Protein AF-A0A0D4C192-F1 (afdb_monomer_lite)

pLDDT: mean 74.18, std 15.55, range [42.44, 94.94]

Structure (mmCIF, N/CA/C/O backbone):
data_AF-A0A0D4C192-F1
#
_entry.id   AF-A0A0D4C192-F1
#
loop_
_atom_site.group_PDB
_atom_site.id
_atom_site.type_symbol
_atom_site.label_atom_id
_atom_site.label_alt_id
_atom_site.label_comp_id
_atom_site.label_asym_id
_atom_site.label_entity_id
_atom_site.label_seq_id
_atom_site.pdbx_PDB_ins_code
_atom_site.Cartn_x
_atom_site.Cartn_y
_atom_site.Cartn_z
_atom_site.occupancy
_atom_site.B_iso_or_equiv
_atom_site.auth_seq_id
_atom_site.auth_comp_id
_atom_site.auth_asym_id
_atom_site.auth_atom_id
_atom_site.pdbx_PDB_model_num
ATOM 1 N N . MET A 1 1 ? 10.080 -49.759 31.673 1.00 42.44 1 MET A N 1
ATOM 2 C CA . MET A 1 1 ? 10.241 -48.380 32.176 1.00 42.44 1 MET A CA 1
ATOM 3 C C . MET A 1 1 ? 9.070 -47.587 31.631 1.00 42.44 1 MET A C 1
ATOM 5 O O . MET A 1 1 ? 8.993 -47.429 30.425 1.00 42.44 1 MET A O 1
ATOM 9 N N . SER A 1 2 ? 8.100 -47.251 32.482 1.00 45.09 2 SER A N 1
ATOM 10 C CA . SER A 1 2 ? 6.937 -46.446 32.095 1.00 45.09 2 SER A CA 1
ATOM 11 C C . SER A 1 2 ? 7.347 -44.983 32.191 1.00 45.09 2 SER A C 1
ATOM 13 O O . SER A 1 2 ? 7.604 -44.508 33.296 1.00 45.09 2 SER A O 1
ATOM 15 N N . GLU A 1 3 ? 7.474 -44.297 31.059 1.00 52.81 3 GLU A N 1
ATOM 16 C CA . GLU A 1 3 ? 7.654 -42.846 31.038 1.00 52.81 3 GLU A CA 1
ATOM 17 C C . GLU A 1 3 ? 6.369 -42.198 31.551 1.00 52.81 3 GLU A C 1
ATOM 19 O O . GLU A 1 3 ? 5.317 -42.263 30.922 1.00 52.81 3 GLU A O 1
ATOM 24 N N . ASN A 1 4 ? 6.450 -41.628 32.750 1.00 52.06 4 ASN A N 1
ATOM 25 C CA . ASN A 1 4 ? 5.379 -40.860 33.359 1.00 52.06 4 ASN A CA 1
ATOM 26 C C . ASN A 1 4 ? 5.435 -39.454 32.745 1.00 52.06 4 ASN A C 1
ATOM 28 O O . ASN A 1 4 ? 6.136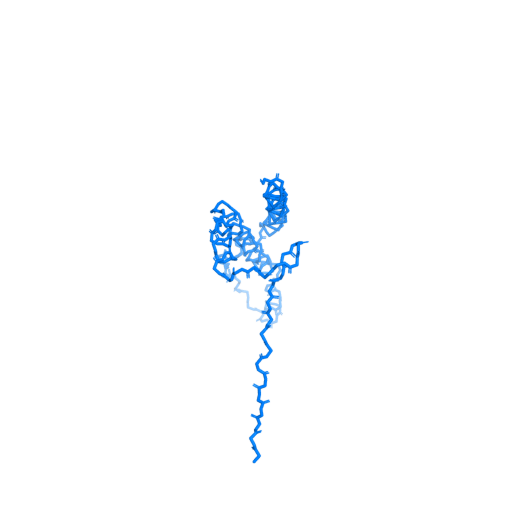 -38.577 33.245 1.00 52.06 4 ASN A O 1
ATOM 32 N N . THR A 1 5 ? 4.798 -39.266 31.590 1.00 56.38 5 THR A N 1
ATOM 33 C CA . THR A 1 5 ? 4.715 -37.956 30.937 1.00 56.38 5 THR A CA 1
ATOM 34 C C . THR A 1 5 ? 3.674 -37.124 31.684 1.00 56.38 5 THR A C 1
ATOM 36 O O . THR A 1 5 ? 2.485 -37.165 31.377 1.00 56.38 5 THR A O 1
ATOM 39 N N . GLU A 1 6 ? 4.105 -36.405 32.722 1.00 61.34 6 GLU A N 1
ATOM 40 C CA . GLU A 1 6 ? 3.271 -35.391 33.369 1.00 61.34 6 GLU A CA 1
ATOM 41 C C . GLU A 1 6 ? 2.891 -34.333 32.327 1.00 61.34 6 GLU A C 1
ATOM 43 O O . GLU A 1 6 ? 3.729 -33.578 31.832 1.00 61.34 6 GLU A O 1
ATOM 48 N N . SER A 1 7 ? 1.612 -34.300 31.949 1.00 62.25 7 SER A N 1
ATOM 49 C CA . SER A 1 7 ? 1.084 -33.272 31.063 1.00 62.25 7 SER A CA 1
ATOM 50 C C . SER A 1 7 ? 1.071 -31.943 31.816 1.00 62.25 7 SER A C 1
ATOM 52 O O . SER A 1 7 ? 0.212 -31.715 32.672 1.00 62.25 7 SER A O 1
ATOM 54 N N . ILE A 1 8 ? 2.021 -31.063 31.512 1.00 59.94 8 ILE A N 1
ATOM 55 C CA . ILE A 1 8 ? 2.022 -29.692 32.020 1.00 59.94 8 ILE A CA 1
ATOM 56 C C . ILE A 1 8 ? 0.830 -28.969 31.383 1.00 59.94 8 ILE A C 1
ATOM 58 O O . ILE A 1 8 ? 0.855 -28.632 30.201 1.00 59.94 8 ILE A O 1
ATOM 62 N N . GLN A 1 9 ? -0.235 -28.764 32.156 1.00 58.56 9 GLN A N 1
ATOM 63 C CA . GLN A 1 9 ? -1.382 -27.964 31.733 1.00 58.56 9 GLN A CA 1
ATOM 64 C C . GLN A 1 9 ? -1.132 -26.504 32.115 1.00 58.56 9 GLN A C 1
ATOM 66 O O . GLN A 1 9 ? -1.152 -26.151 33.295 1.00 58.56 9 GLN A O 1
ATOM 71 N N . ILE A 1 10 ? -0.861 -25.671 31.111 1.00 61.53 10 ILE A N 1
ATOM 72 C CA . ILE A 1 10 ? -0.703 -24.224 31.269 1.00 61.53 10 ILE A CA 1
ATOM 73 C C . ILE A 1 10 ? -2.108 -23.616 31.302 1.00 61.53 10 ILE A C 1
ATOM 75 O O . ILE A 1 10 ? -2.853 -23.745 30.334 1.00 61.53 10 ILE A O 1
ATOM 79 N N . HIS A 1 11 ? -2.466 -22.992 32.424 1.00 63.19 11 HIS A N 1
ATOM 80 C CA . HIS A 1 11 ? -3.741 -22.294 32.612 1.00 63.19 11 HIS A CA 1
ATOM 81 C C . HIS A 1 11 ? -3.479 -20.791 32.675 1.00 63.19 11 HIS A C 1
ATOM 83 O O . HIS A 1 11 ? -2.555 -20.365 33.370 1.00 63.19 11 HIS A O 1
ATOM 89 N N . GLU A 1 12 ? -4.282 -20.001 31.965 1.00 64.44 12 GLU A N 1
ATOM 90 C CA . GLU A 1 12 ? -4.260 -18.542 32.073 1.00 64.44 12 GLU A CA 1
ATOM 91 C C . GLU A 1 12 ? -4.991 -18.119 33.357 1.00 64.44 12 GLU A C 1
ATOM 93 O O . GLU A 1 12 ? -6.038 -18.673 33.710 1.00 64.44 12 GLU A O 1
ATOM 98 N N . LEU A 1 13 ? -4.382 -17.201 34.105 1.00 74.19 13 LEU A N 1
ATOM 99 C CA . LEU A 1 13 ? -4.896 -16.694 35.376 1.00 74.19 13 LEU A CA 1
ATOM 100 C C . LEU A 1 13 ? -5.352 -15.247 35.175 1.00 74.19 13 LEU A C 1
ATOM 102 O O . LEU A 1 13 ? -4.644 -14.476 34.528 1.00 74.19 13 LEU A O 1
ATOM 106 N N . ASP A 1 14 ? -6.505 -14.886 35.733 1.00 68.94 14 ASP A N 1
ATOM 107 C CA . ASP A 1 14 ? -6.996 -13.508 35.730 1.00 68.94 14 ASP A CA 1
ATOM 108 C C . ASP A 1 14 ? -6.199 -12.602 36.693 1.00 68.94 14 ASP A C 1
ATOM 110 O O . ASP A 1 14 ? -5.286 -13.033 37.406 1.00 68.94 14 ASP A O 1
ATOM 114 N N . GLU A 1 15 ? -6.560 -11.318 36.737 1.00 74.44 15 GLU A N 1
ATOM 115 C CA . GLU A 1 15 ? -5.942 -10.306 37.607 1.00 74.44 15 GLU A CA 1
ATOM 116 C C . GLU A 1 15 ? -6.099 -10.586 39.120 1.00 74.44 15 GLU A C 1
ATOM 118 O O . GLU A 1 15 ? -5.397 -9.988 39.938 1.00 74.44 15 GLU A O 1
ATOM 123 N N . HIS A 1 16 ? -6.966 -11.531 39.493 1.00 69.62 16 HIS A N 1
ATOM 124 C CA . HIS A 1 16 ? -7.199 -11.989 40.863 1.00 69.62 16 HIS A CA 1
ATOM 125 C C . HIS A 1 16 ? -6.575 -13.372 41.138 1.00 69.62 16 HIS A C 1
ATOM 127 O O . HIS A 1 16 ? -6.708 -13.901 42.246 1.00 69.62 16 HIS A O 1
ATOM 133 N N . GLY A 1 17 ? -5.861 -13.953 40.166 1.00 63.34 17 GLY A N 1
ATOM 134 C CA . GLY A 1 17 ? -5.226 -15.264 40.279 1.00 63.34 17 GLY A CA 1
ATOM 135 C C . GLY A 1 17 ? -6.199 -16.444 40.175 1.00 63.34 17 GLY A C 1
ATOM 136 O O . GLY A 1 17 ? -5.855 -17.549 40.607 1.00 63.34 17 GLY A O 1
ATOM 137 N N . ALA A 1 18 ? -7.401 -16.240 39.634 1.00 72.38 18 ALA A N 1
ATOM 138 C CA . ALA A 1 18 ? -8.352 -17.302 39.337 1.00 72.38 18 ALA A CA 1
ATOM 139 C C . ALA A 1 18 ? -8.111 -17.861 37.928 1.00 72.38 18 ALA A C 1
ATOM 141 O O . ALA A 1 18 ? -7.678 -17.154 37.022 1.00 72.38 18 ALA A O 1
ATOM 142 N N . ARG A 1 19 ? -8.365 -19.160 37.734 1.00 64.50 19 ARG A N 1
ATOM 143 C CA . ARG A 1 19 ? -8.224 -19.794 36.415 1.00 64.50 19 ARG A CA 1
ATOM 144 C C . ARG A 1 19 ? -9.342 -19.304 35.508 1.00 64.50 19 ARG A C 1
ATOM 146 O O . ARG A 1 19 ? -10.506 -19.556 35.818 1.00 64.50 19 ARG A O 1
ATOM 153 N N . VAL A 1 20 ? -8.985 -18.686 34.389 1.00 61.66 20 VAL A N 1
ATOM 154 C CA . VAL A 1 20 ? -9.965 -18.297 33.375 1.00 61.66 20 VAL A CA 1
ATOM 155 C C . VAL A 1 20 ? -10.409 -19.562 32.648 1.00 61.66 20 VAL A C 1
ATOM 157 O O . VAL A 1 20 ? -9.581 -20.340 32.160 1.00 61.66 20 VAL A O 1
ATOM 160 N N . ALA A 1 21 ? -11.714 -19.829 32.619 1.00 67.81 21 ALA A N 1
ATOM 161 C CA . ALA A 1 21 ? -12.226 -20.980 31.892 1.00 67.81 21 ALA A CA 1
ATOM 162 C C . ALA A 1 21 ? -11.983 -20.768 30.390 1.00 67.81 21 ALA A C 1
ATOM 164 O O . ALA A 1 21 ? -12.315 -19.720 29.850 1.00 67.81 21 ALA A O 1
ATOM 165 N N . ALA A 1 22 ? -11.446 -21.773 29.689 1.00 60.94 22 ALA A N 1
ATOM 166 C CA . ALA A 1 22 ? -11.165 -21.669 28.251 1.00 60.94 22 ALA A CA 1
ATOM 167 C C . ALA A 1 22 ? -12.398 -21.254 27.420 1.00 60.94 22 ALA A C 1
ATOM 169 O O . ALA A 1 22 ? -12.253 -20.566 26.419 1.00 60.94 22 ALA A O 1
ATOM 170 N N . ALA A 1 23 ? -13.604 -21.617 27.873 1.00 61.25 23 ALA A N 1
ATOM 171 C CA . ALA A 1 23 ? -14.870 -21.206 27.264 1.00 61.25 23 ALA A CA 1
ATOM 172 C C . ALA A 1 23 ? -15.167 -19.702 27.426 1.00 61.25 23 ALA A C 1
ATOM 174 O O . ALA A 1 23 ? -15.770 -19.097 26.548 1.00 61.25 23 ALA A O 1
ATOM 175 N N . GLU A 1 24 ? -14.723 -19.096 28.527 1.00 59.62 24 GLU A N 1
ATOM 176 C CA . GLU A 1 24 ? -14.876 -17.667 28.817 1.00 59.62 24 GLU A CA 1
ATOM 177 C C . GLU A 1 24 ? -13.903 -16.842 27.958 1.00 59.62 24 GLU A C 1
ATOM 179 O O . GLU A 1 24 ? -14.292 -15.832 27.377 1.00 59.62 24 GLU A O 1
ATOM 184 N N . ILE A 1 25 ? -12.684 -17.361 27.749 1.00 59.75 25 ILE A N 1
ATOM 185 C CA . ILE A 1 25 ? -11.712 -16.827 26.780 1.00 59.75 25 ILE A CA 1
ATOM 186 C C . ILE A 1 25 ? -12.257 -16.932 25.351 1.00 59.75 25 ILE A C 1
ATOM 188 O O . ILE A 1 25 ? -12.144 -15.981 24.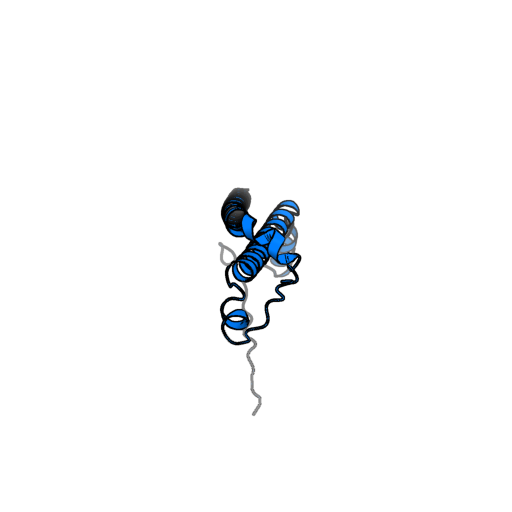584 1.00 59.75 25 ILE A O 1
ATOM 192 N N . GLU A 1 26 ? -12.857 -18.066 24.973 1.00 60.06 26 GLU A N 1
ATOM 193 C CA . GLU A 1 26 ? -13.457 -18.264 23.645 1.00 60.06 26 GLU A CA 1
ATOM 194 C C . GLU A 1 26 ? -14.635 -17.315 23.399 1.00 60.06 26 GLU A C 1
ATOM 196 O O . GLU A 1 26 ? -14.769 -16.770 22.302 1.00 60.06 26 GLU A O 1
ATOM 201 N N . GLU A 1 27 ? -15.466 -17.075 24.415 1.00 61.00 27 GLU A N 1
ATOM 202 C CA . GLU A 1 27 ? -16.588 -16.143 24.338 1.00 61.00 27 GLU A CA 1
ATOM 203 C C . GLU A 1 27 ? -16.110 -14.683 24.277 1.00 61.00 27 GLU A C 1
ATOM 205 O O . GLU A 1 27 ? -16.617 -13.912 23.457 1.00 61.00 27 GLU A O 1
ATOM 210 N N . GLU A 1 28 ? -15.088 -14.301 25.052 1.00 57.69 28 GLU A N 1
ATOM 211 C CA . GLU A 1 28 ? -14.452 -12.979 24.963 1.00 57.69 28 GLU A CA 1
ATOM 212 C C . GLU A 1 28 ? -13.731 -12.760 23.628 1.00 57.69 28 GLU A C 1
ATOM 214 O O . GLU A 1 28 ? -13.870 -11.687 23.028 1.00 57.69 28 GLU A O 1
ATOM 219 N N . LEU A 1 29 ? -13.020 -13.766 23.106 1.00 58.47 29 LEU A N 1
ATOM 220 C CA . LEU A 1 29 ? -12.435 -13.742 21.763 1.00 58.47 29 LEU A CA 1
ATOM 221 C C . LEU A 1 29 ? -13.521 -13.642 20.699 1.00 58.47 29 LEU A C 1
ATOM 223 O O . LEU A 1 29 ? -13.390 -12.828 19.794 1.00 58.47 29 LEU A O 1
ATOM 227 N N . ALA A 1 30 ? -14.624 -14.381 20.814 1.00 59.16 30 ALA A N 1
ATOM 228 C CA . ALA A 1 30 ? -15.742 -14.281 19.881 1.00 59.16 30 ALA A CA 1
ATOM 229 C C . ALA A 1 30 ? -16.405 -12.890 19.917 1.00 59.16 30 ALA A C 1
ATOM 231 O O . ALA A 1 30 ? -16.772 -12.350 18.869 1.00 59.16 30 ALA A O 1
ATOM 232 N N . LYS A 1 31 ? -16.499 -12.262 21.097 1.00 58.84 31 LYS A N 1
ATOM 233 C CA . LYS A 1 31 ? -17.015 -10.891 21.272 1.00 58.84 31 LYS A CA 1
ATOM 234 C C . LYS A 1 31 ? -16.063 -9.828 20.712 1.00 58.84 31 LYS A C 1
ATOM 236 O O . LYS A 1 31 ? -16.510 -8.835 20.130 1.00 58.84 31 LYS A O 1
ATOM 241 N N . SER A 1 32 ? -14.754 -10.029 20.858 1.00 55.72 32 SER A N 1
ATOM 242 C CA . SER A 1 32 ? -13.707 -9.095 20.414 1.00 55.72 32 SER A CA 1
ATOM 243 C C . SER A 1 32 ? -13.253 -9.313 18.957 1.00 55.72 32 SER A C 1
ATOM 245 O O . SER A 1 32 ? -12.751 -8.374 18.320 1.00 55.72 32 SER A O 1
ATOM 247 N N . ALA A 1 33 ? -13.541 -10.483 18.378 1.00 56.22 33 ALA A N 1
ATOM 248 C CA . ALA A 1 33 ? -13.278 -10.873 16.989 1.00 56.22 33 ALA A CA 1
ATOM 249 C C . ALA A 1 33 ? -14.294 -10.324 15.975 1.00 56.22 33 ALA A C 1
ATOM 251 O O . ALA A 1 33 ? -14.358 -10.799 14.839 1.00 56.22 33 ALA A O 1
ATOM 252 N N . SER A 1 34 ? -15.056 -9.279 16.316 1.00 65.69 34 SER A N 1
ATOM 253 C CA . SER A 1 34 ? -15.722 -8.481 15.284 1.00 65.69 34 SER A CA 1
ATOM 254 C C . SER A 1 34 ? -14.652 -7.715 14.495 1.00 65.69 34 SER A C 1
ATOM 256 O O . SER A 1 34 ? -14.226 -6.602 14.832 1.00 65.69 34 SER A O 1
ATOM 258 N N . VAL A 1 35 ? -14.129 -8.368 13.457 1.00 69.75 35 VAL A N 1
ATOM 259 C CA . VAL A 1 35 ? -13.176 -7.771 12.525 1.00 69.75 35 VAL A CA 1
ATOM 260 C C . VAL A 1 35 ? -13.885 -6.619 11.821 1.00 69.75 35 VAL A C 1
ATOM 262 O O . VAL A 1 35 ? -14.935 -6.804 11.210 1.00 69.75 35 VAL A O 1
ATOM 265 N N . ASN A 1 36 ? -13.338 -5.406 11.925 1.00 82.88 36 ASN A N 1
ATOM 266 C CA . ASN A 1 36 ? -13.950 -4.232 11.310 1.00 82.88 36 ASN A CA 1
ATOM 267 C C . ASN A 1 36 ? -13.780 -4.306 9.776 1.00 82.88 36 ASN A C 1
ATOM 269 O O . ASN A 1 36 ? -12.646 -4.178 9.304 1.00 82.88 36 ASN A O 1
ATOM 273 N N . PRO A 1 37 ? -14.859 -4.466 8.984 1.00 84.44 37 PRO A N 1
ATOM 274 C CA . PRO A 1 37 ? -14.758 -4.654 7.534 1.00 84.44 37 PRO A CA 1
ATOM 275 C C . PRO A 1 37 ? -14.111 -3.455 6.827 1.00 84.44 37 PRO A C 1
ATOM 277 O O . PRO A 1 37 ? -13.413 -3.626 5.830 1.00 84.44 37 PRO A O 1
ATOM 280 N N . TRP A 1 38 ? -14.258 -2.247 7.377 1.00 85.81 38 TRP A N 1
ATOM 281 C CA . TRP A 1 38 ? -13.628 -1.040 6.839 1.00 85.81 38 TRP A CA 1
ATOM 282 C C . TRP A 1 38 ? -12.115 -1.042 7.013 1.00 85.81 38 TRP A C 1
ATOM 284 O O . TRP A 1 38 ? -11.385 -0.600 6.130 1.00 85.81 38 TRP A O 1
ATOM 294 N N . LEU A 1 39 ? -11.633 -1.580 8.132 1.00 87.25 39 LEU A N 1
ATOM 295 C CA . LEU A 1 39 ? -10.204 -1.716 8.372 1.00 87.25 39 LEU A CA 1
ATOM 296 C C . LEU A 1 39 ? -9.589 -2.737 7.406 1.00 87.25 39 LEU A C 1
ATOM 298 O O . LEU A 1 39 ? -8.510 -2.491 6.874 1.00 87.25 39 LEU A O 1
ATOM 302 N N . ILE A 1 40 ? -10.290 -3.843 7.128 1.00 87.50 40 ILE A N 1
ATOM 303 C CA . ILE A 1 40 ? -9.871 -4.808 6.100 1.00 87.50 40 ILE A CA 1
ATOM 304 C C . ILE A 1 40 ? -9.796 -4.118 4.734 1.00 87.50 40 ILE A C 1
ATOM 306 O O . ILE A 1 40 ? -8.788 -4.244 4.043 1.00 87.50 40 ILE A O 1
ATOM 310 N N . ALA A 1 41 ? -10.826 -3.353 4.358 1.00 89.81 41 ALA A N 1
ATOM 311 C CA . ALA A 1 41 ? -10.854 -2.637 3.085 1.00 89.81 41 ALA A CA 1
ATOM 312 C C . ALA A 1 41 ? -9.676 -1.655 2.939 1.00 89.81 41 ALA A C 1
ATOM 314 O O . ALA A 1 41 ? -9.054 -1.610 1.879 1.00 89.81 41 ALA A O 1
ATOM 315 N N . LEU A 1 42 ? -9.318 -0.928 4.005 1.00 90.75 42 LEU A N 1
ATOM 316 C CA . LEU A 1 42 ? -8.142 -0.049 4.022 1.00 90.75 42 LEU A CA 1
ATOM 317 C C . LEU A 1 42 ? -6.837 -0.825 3.804 1.00 90.75 42 LEU A C 1
ATOM 319 O O . LEU A 1 42 ? -5.998 -0.407 3.009 1.00 90.75 42 LEU A O 1
ATOM 323 N N . TRP A 1 43 ? -6.672 -1.980 4.454 1.00 91.50 43 TRP A N 1
ATOM 324 C CA . TRP A 1 43 ? -5.496 -2.830 4.248 1.00 91.50 43 TRP A CA 1
ATOM 325 C C . TRP A 1 43 ? -5.412 -3.396 2.830 1.00 91.50 43 TRP A C 1
ATOM 327 O O . TRP A 1 43 ? -4.335 -3.381 2.232 1.00 91.50 43 TRP A O 1
ATOM 337 N N . VAL A 1 44 ? -6.537 -3.838 2.263 1.00 94.06 44 VAL A N 1
ATOM 338 C CA . VAL A 1 44 ? -6.605 -4.298 0.868 1.00 94.06 44 VAL A CA 1
ATOM 339 C C . VAL A 1 44 ? -6.241 -3.162 -0.091 1.00 94.06 44 VAL A C 1
ATOM 341 O O . VAL A 1 44 ? -5.435 -3.356 -1.001 1.00 94.06 44 VAL A O 1
ATOM 344 N N . PHE A 1 45 ? -6.774 -1.962 0.141 1.00 92.56 45 PHE A N 1
ATOM 345 C CA . PHE A 1 45 ? -6.460 -0.779 -0.655 1.00 92.56 45 PHE A CA 1
ATOM 346 C C . PHE A 1 45 ? -4.974 -0.394 -0.567 1.00 92.56 45 PHE A C 1
ATOM 348 O O . PHE A 1 45 ? -4.353 -0.114 -1.592 1.00 92.56 45 PHE A O 1
ATOM 355 N N . ASN A 1 46 ? -4.366 -0.473 0.623 1.00 91.62 46 ASN A N 1
ATOM 356 C CA . ASN A 1 46 ? -2.923 -0.277 0.792 1.00 91.62 46 ASN A CA 1
ATOM 357 C C . ASN A 1 46 ? -2.115 -1.289 -0.022 1.00 91.62 46 ASN A C 1
ATOM 359 O O . ASN A 1 46 ? -1.178 -0.904 -0.718 1.00 91.62 46 ASN A O 1
ATOM 363 N N . GLY A 1 47 ? -2.490 -2.571 0.038 1.00 90.50 47 GLY A N 1
ATOM 364 C CA . GLY A 1 47 ? -1.843 -3.621 -0.747 1.00 90.50 47 GLY A CA 1
ATOM 365 C C . GLY A 1 47 ? -1.894 -3.325 -2.246 1.00 90.50 47 GLY A C 1
ATOM 366 O O . GLY A 1 47 ? -0.880 -3.440 -2.934 1.00 90.50 47 GLY A O 1
ATOM 367 N N . LEU A 1 48 ? -3.043 -2.856 -2.742 1.00 94.94 48 LEU A N 1
ATOM 368 C CA . LEU A 1 48 ? -3.203 -2.465 -4.141 1.00 94.94 48 LEU A CA 1
ATOM 369 C C . LEU A 1 48 ? -2.301 -1.281 -4.522 1.00 94.94 48 LEU A C 1
ATOM 371 O O . LEU A 1 48 ? -1.655 -1.323 -5.566 1.00 94.94 48 LEU A O 1
ATOM 375 N N . LEU A 1 49 ? -2.213 -0.248 -3.679 1.00 91.94 49 LEU A N 1
ATOM 376 C CA . LEU A 1 49 ? -1.338 0.905 -3.924 1.00 91.94 49 LEU A CA 1
ATOM 377 C C . LEU A 1 49 ? 0.145 0.520 -3.947 1.00 91.94 49 LEU A C 1
ATOM 379 O O . LEU A 1 49 ? 0.891 1.004 -4.798 1.00 91.94 49 LEU A O 1
ATOM 383 N N . VAL A 1 50 ? 0.569 -0.373 -3.051 1.00 92.19 50 VAL A N 1
ATOM 384 C CA . VAL A 1 50 ? 1.942 -0.896 -3.037 1.00 92.19 50 VAL A CA 1
ATOM 385 C C . VAL A 1 50 ? 2.232 -1.677 -4.318 1.00 92.19 50 VAL A C 1
ATOM 387 O O . VAL A 1 50 ? 3.264 -1.447 -4.947 1.00 92.19 50 VAL A O 1
ATOM 390 N N . LEU A 1 51 ? 1.312 -2.544 -4.750 1.00 93.62 51 LEU A N 1
ATOM 391 C CA . LEU A 1 51 ? 1.453 -3.273 -6.012 1.00 93.62 51 LEU A CA 1
ATOM 392 C C . LEU A 1 51 ? 1.550 -2.320 -7.207 1.00 93.62 51 LEU A C 1
ATOM 394 O O . LEU A 1 51 ? 2.456 -2.467 -8.024 1.00 93.62 51 LEU A O 1
ATOM 398 N N . LEU A 1 52 ? 0.675 -1.314 -7.290 1.00 92.31 52 LEU A N 1
ATOM 399 C CA . LEU A 1 52 ? 0.716 -0.308 -8.355 1.00 92.31 52 LEU A CA 1
ATOM 400 C C . LEU A 1 52 ? 2.033 0.473 -8.354 1.00 92.31 52 LEU A C 1
ATOM 402 O O . LEU A 1 52 ? 2.613 0.674 -9.416 1.00 92.31 52 LEU A O 1
ATOM 406 N N . SER A 1 53 ? 2.547 0.838 -7.179 1.00 91.19 53 SER A N 1
ATOM 407 C CA . SER A 1 53 ? 3.855 1.486 -7.039 1.00 91.19 53 SER A CA 1
ATOM 408 C C . SER A 1 53 ? 4.987 0.621 -7.605 1.00 91.19 53 SER A C 1
ATOM 410 O O . SER A 1 53 ? 5.802 1.105 -8.392 1.00 91.19 53 SER A O 1
ATOM 412 N N . ILE A 1 54 ? 4.998 -0.680 -7.288 1.00 91.56 54 ILE A N 1
ATOM 413 C CA . ILE A 1 54 ? 5.990 -1.631 -7.812 1.00 91.56 54 ILE A CA 1
ATOM 414 C C . ILE A 1 54 ? 5.860 -1.774 -9.332 1.00 91.56 54 ILE A C 1
ATOM 416 O O . ILE A 1 54 ? 6.860 -1.677 -10.042 1.00 91.56 54 ILE A O 1
ATOM 420 N N . LEU A 1 55 ? 4.643 -1.973 -9.849 1.00 90.62 55 LEU A N 1
ATOM 421 C CA . LEU A 1 55 ? 4.401 -2.112 -11.289 1.00 90.62 55 LEU A CA 1
ATOM 422 C C . LEU A 1 55 ? 4.821 -0.851 -12.053 1.00 90.62 55 LEU A C 1
ATOM 424 O O . LEU A 1 55 ? 5.470 -0.949 -13.094 1.00 90.62 55 LEU A O 1
ATOM 428 N N . SER A 1 56 ? 4.503 0.326 -11.518 1.00 88.19 56 SER A N 1
ATOM 429 C CA . SER A 1 56 ? 4.954 1.600 -12.063 1.00 88.19 56 SER A CA 1
ATOM 430 C C . SER A 1 56 ? 6.469 1.743 -12.017 1.00 88.19 56 SER A C 1
ATOM 432 O O . SER A 1 56 ? 7.057 2.197 -12.989 1.00 88.19 56 SER A O 1
ATOM 434 N N . PHE A 1 57 ? 7.130 1.330 -10.937 1.00 87.81 57 PHE A N 1
ATOM 435 C CA . PHE A 1 57 ? 8.589 1.373 -10.859 1.00 87.81 57 PHE A CA 1
ATOM 436 C C . PHE A 1 57 ? 9.249 0.452 -11.897 1.00 87.81 57 PHE A C 1
ATOM 438 O O . PHE A 1 57 ? 10.195 0.857 -12.571 1.00 87.81 57 PHE A O 1
ATOM 445 N N . VAL A 1 58 ? 8.706 -0.750 -12.107 1.00 87.44 58 VAL A N 1
ATOM 446 C CA . VAL A 1 58 ? 9.148 -1.656 -13.180 1.00 87.44 58 VAL A CA 1
ATOM 447 C C . VAL A 1 58 ? 8.932 -1.021 -14.556 1.00 87.44 58 VAL A C 1
ATOM 449 O O . VAL A 1 58 ? 9.841 -1.041 -15.384 1.00 87.44 58 VAL A O 1
ATOM 452 N N . GLY A 1 59 ? 7.769 -0.408 -14.793 1.00 84.75 59 GLY A N 1
ATOM 453 C CA . GLY A 1 59 ? 7.483 0.330 -16.025 1.00 84.75 59 GLY A CA 1
ATOM 454 C C . GLY A 1 59 ? 8.431 1.509 -16.258 1.00 84.75 59 GLY A C 1
ATOM 455 O O . GLY A 1 59 ? 8.855 1.755 -17.385 1.00 84.75 59 GLY A O 1
ATOM 456 N N . PHE A 1 60 ? 8.811 2.213 -15.190 1.00 83.88 60 PHE A N 1
ATOM 457 C CA . PHE A 1 60 ? 9.804 3.282 -15.232 1.00 83.88 60 PHE A CA 1
ATOM 458 C C . PHE A 1 60 ? 11.177 2.737 -15.637 1.00 83.88 60 PHE A C 1
ATOM 460 O O . PHE A 1 60 ? 11.759 3.234 -16.595 1.00 83.88 60 PHE A O 1
ATOM 467 N N . ILE A 1 61 ? 11.649 1.662 -14.997 1.00 81.12 61 ILE A N 1
ATOM 468 C CA . ILE A 1 61 ? 12.911 1.000 -15.361 1.00 81.12 61 ILE A CA 1
ATOM 469 C C . ILE A 1 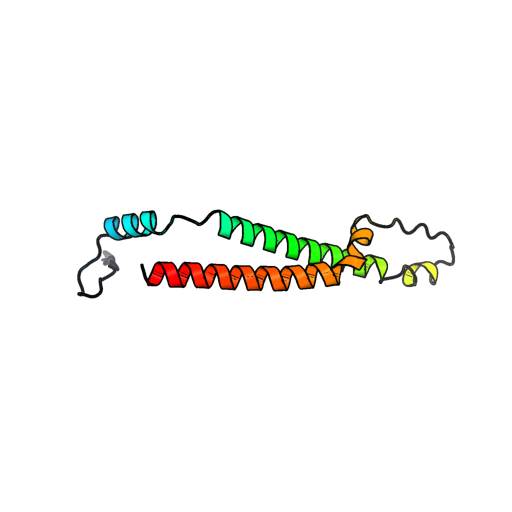61 ? 12.893 0.543 -16.825 1.00 81.12 61 ILE A C 1
ATOM 471 O O . ILE A 1 61 ? 13.863 0.768 -17.539 1.00 81.12 61 ILE A O 1
ATOM 475 N N . GLN A 1 62 ? 11.795 -0.047 -17.302 1.00 74.88 62 GLN A N 1
ATOM 476 C CA . GLN A 1 62 ? 11.668 -0.485 -18.697 1.00 74.88 62 GLN A CA 1
ATOM 477 C C . GLN A 1 62 ? 11.737 0.669 -19.706 1.00 74.88 62 GLN A C 1
ATOM 479 O O . GLN A 1 62 ? 12.250 0.480 -20.803 1.00 74.88 62 GLN A O 1
ATOM 484 N N . ASN A 1 63 ? 11.241 1.855 -19.347 1.00 71.12 63 ASN A N 1
ATOM 485 C CA . ASN A 1 63 ? 11.350 3.049 -20.190 1.00 71.12 63 ASN A CA 1
ATOM 486 C C . ASN A 1 63 ? 12.715 3.737 -20.084 1.00 71.12 63 ASN A C 1
ATOM 488 O O . ASN A 1 63 ? 13.144 4.396 -21.028 1.00 71.12 63 ASN A O 1
ATOM 492 N N . SER A 1 64 ? 13.364 3.642 -18.924 1.00 67.25 64 SER A N 1
ATOM 493 C CA . SER A 1 64 ? 14.611 4.346 -18.627 1.00 67.25 64 SER A CA 1
ATOM 494 C C . SER A 1 64 ? 15.866 3.529 -18.903 1.00 67.25 64 SER A C 1
ATOM 496 O O . SER A 1 64 ? 16.918 4.144 -19.025 1.00 67.25 64 SER A O 1
ATOM 498 N N . ILE A 1 65 ? 15.784 2.196 -19.010 1.00 63.25 65 ILE A N 1
ATOM 499 C CA . ILE A 1 65 ? 16.835 1.354 -19.593 1.00 63.25 65 ILE A CA 1
ATOM 500 C C . ILE A 1 65 ? 16.622 1.399 -21.099 1.00 63.25 65 ILE A C 1
ATOM 502 O O . ILE A 1 65 ? 15.755 0.696 -21.623 1.00 63.25 65 ILE A O 1
ATOM 506 N N . PRO A 1 66 ? 17.370 2.225 -21.829 1.00 55.56 66 PRO A N 1
ATOM 507 C CA . PRO A 1 66 ? 17.147 2.337 -23.241 1.00 55.56 66 PRO A CA 1
ATOM 508 C C . PRO A 1 66 ? 17.840 1.145 -23.898 1.00 55.56 66 PRO A C 1
ATOM 510 O O . PRO A 1 66 ? 18.894 0.672 -23.462 1.00 55.56 66 PRO A O 1
ATOM 513 N N . SER A 1 67 ? 17.278 0.721 -25.016 1.00 49.62 67 SER A N 1
ATOM 514 C CA . SER A 1 67 ? 17.854 -0.168 -26.024 1.00 49.62 67 SER A CA 1
ATOM 515 C C . SER A 1 67 ? 19.233 0.263 -26.568 1.00 49.62 67 SER A C 1
ATOM 517 O O . SER A 1 67 ? 19.709 -0.346 -27.522 1.00 49.62 67 SER A O 1
ATOM 519 N N . TYR A 1 68 ? 19.912 1.251 -25.963 1.00 48.38 68 TYR A N 1
ATOM 520 C CA . TYR A 1 68 ? 21.254 1.703 -26.343 1.00 48.38 68 TYR A CA 1
ATOM 521 C C . TYR A 1 68 ? 22.279 0.563 -26.327 1.00 48.38 68 TYR A C 1
ATOM 523 O O . TYR A 1 68 ? 23.133 0.515 -27.200 1.00 48.38 68 TYR A O 1
ATOM 531 N N . LEU A 1 69 ? 22.150 -0.420 -25.426 1.00 51.47 69 LEU A N 1
ATOM 532 C CA . LEU A 1 69 ? 23.052 -1.581 -25.417 1.00 51.47 69 LEU A CA 1
ATOM 533 C C . LEU A 1 69 ? 22.851 -2.548 -26.601 1.00 51.47 69 LEU A C 1
ATOM 535 O O . LEU A 1 69 ? 23.743 -3.343 -26.882 1.00 51.47 69 LEU A O 1
ATOM 539 N N . ALA A 1 70 ? 21.706 -2.507 -27.290 1.00 50.03 70 ALA A N 1
ATOM 540 C CA . ALA A 1 70 ? 21.405 -3.403 -28.411 1.00 50.03 70 ALA A CA 1
ATOM 541 C C . ALA A 1 70 ? 21.563 -2.723 -29.785 1.00 50.03 70 ALA A C 1
ATOM 543 O O . ALA A 1 70 ? 21.999 -3.374 -30.740 1.00 50.03 70 ALA A O 1
ATOM 544 N N . ASP A 1 71 ? 21.258 -1.425 -29.885 1.00 49.41 71 ASP A N 1
ATOM 545 C CA . ASP A 1 71 ? 21.384 -0.659 -31.135 1.00 49.41 71 ASP A CA 1
ATOM 546 C C . ASP A 1 71 ? 22.845 -0.318 -31.472 1.00 49.41 71 ASP A C 1
ATOM 548 O O . ASP A 1 71 ? 23.232 -0.353 -32.640 1.00 49.41 71 ASP A O 1
ATOM 552 N N . GLU A 1 72 ? 23.691 -0.061 -30.470 1.00 48.84 72 GLU A N 1
ATOM 553 C CA . GLU A 1 72 ? 25.095 0.312 -30.704 1.00 48.84 72 GLU A CA 1
ATOM 554 C C . GLU A 1 72 ? 25.970 -0.890 -31.114 1.00 48.84 72 GLU A C 1
ATOM 556 O O . GLU A 1 72 ? 26.987 -0.725 -31.784 1.00 48.84 72 GLU A O 1
ATOM 561 N N . LEU A 1 73 ? 25.549 -2.119 -30.777 1.00 52.47 73 LEU A N 1
ATOM 562 C CA . LEU A 1 73 ? 26.303 -3.346 -31.064 1.00 52.47 73 LEU A CA 1
ATOM 563 C C . LEU A 1 73 ? 25.896 -4.037 -32.379 1.00 52.47 73 LEU A C 1
ATOM 565 O O . LEU A 1 73 ? 26.660 -4.850 -32.895 1.00 52.47 73 LEU A O 1
ATOM 569 N N . SER A 1 74 ? 24.701 -3.760 -32.918 1.00 52.75 74 SER A N 1
ATOM 570 C CA . SER A 1 74 ? 24.133 -4.541 -34.032 1.00 52.75 74 SER A CA 1
ATOM 571 C C . SER A 1 74 ? 23.981 -3.791 -35.357 1.00 52.75 74 SER A C 1
ATOM 573 O O . SER A 1 74 ? 23.717 -4.435 -36.372 1.00 52.75 74 SER A O 1
ATOM 575 N N . GLY A 1 75 ? 24.161 -2.463 -35.391 1.00 56.88 75 GLY A N 1
ATOM 576 C CA . GLY A 1 75 ? 24.147 -1.670 -36.632 1.00 56.88 75 GLY A CA 1
ATOM 577 C C . GLY A 1 75 ? 22.832 -1.712 -37.428 1.00 56.88 75 GLY A C 1
ATOM 578 O O . GLY A 1 75 ? 22.765 -1.157 -38.523 1.00 56.88 75 GLY A O 1
ATOM 579 N N . ASN A 1 76 ? 21.784 -2.343 -36.894 1.00 52.22 76 ASN A N 1
ATOM 580 C CA . ASN A 1 76 ? 20.493 -2.513 -37.545 1.00 52.22 76 ASN A CA 1
ATOM 581 C C . ASN A 1 76 ? 19.462 -1.601 -36.884 1.00 52.22 76 ASN A C 1
ATOM 583 O O . ASN A 1 76 ? 18.828 -1.949 -35.894 1.00 52.22 76 ASN A O 1
ATOM 587 N N . LEU A 1 77 ? 19.275 -0.430 -37.490 1.00 54.75 77 LEU A N 1
ATOM 588 C CA . LEU A 1 77 ? 18.220 0.519 -37.156 1.00 54.75 77 LEU A CA 1
ATOM 589 C C . LEU A 1 77 ? 16.845 -0.044 -37.536 1.00 54.75 77 LEU A C 1
ATOM 591 O O . LEU A 1 77 ? 16.303 0.270 -38.593 1.00 54.75 77 LEU A O 1
ATOM 595 N N . THR A 1 78 ? 16.241 -0.818 -36.644 1.00 52.81 78 THR A N 1
ATOM 596 C CA . THR A 1 78 ? 14.777 -0.883 -36.560 1.00 52.81 78 THR A CA 1
ATOM 597 C C . THR A 1 78 ? 14.347 -0.946 -35.100 1.00 52.81 78 THR A C 1
ATOM 599 O O . THR A 1 78 ? 14.115 -2.038 -34.577 1.00 52.81 78 THR A O 1
ATOM 602 N N . PRO A 1 79 ? 14.174 0.202 -34.425 1.00 51.56 79 PRO A N 1
ATOM 603 C CA . PRO A 1 79 ? 13.558 0.217 -33.121 1.00 51.56 79 PRO A CA 1
ATOM 604 C C . PRO A 1 79 ? 12.051 0.346 -33.343 1.00 51.56 79 PRO A C 1
ATOM 606 O O . PRO A 1 79 ? 11.509 1.436 -33.503 1.00 51.56 79 PRO A O 1
ATOM 609 N N . SER A 1 80 ? 11.337 -0.775 -33.336 1.00 46.81 80 SER A N 1
ATOM 610 C CA . SER A 1 80 ? 10.006 -0.732 -32.735 1.00 46.81 80 SER A CA 1
ATOM 611 C C . SER A 1 80 ? 10.173 -1.296 -31.332 1.00 46.81 80 SER A C 1
ATOM 613 O O . SER A 1 80 ? 10.071 -2.514 -31.154 1.00 46.81 80 SER A O 1
ATOM 615 N N . PRO A 1 81 ? 10.511 -0.459 -30.330 1.00 60.78 81 PRO A N 1
ATOM 616 C CA . PRO A 1 81 ? 10.417 -0.911 -28.960 1.00 60.78 81 PRO A CA 1
ATOM 617 C C . PRO A 1 81 ? 8.939 -1.234 -28.770 1.00 60.78 81 PRO A C 1
ATOM 619 O O . PRO A 1 81 ? 8.084 -0.352 -28.856 1.00 60.78 81 PRO A O 1
ATOM 622 N N . ARG A 1 82 ? 8.605 -2.516 -28.609 1.00 63.56 82 ARG A N 1
ATOM 623 C CA . ARG A 1 82 ? 7.256 -2.897 -28.200 1.00 63.56 82 ARG A CA 1
ATOM 624 C C . ARG A 1 82 ? 7.063 -2.297 -26.813 1.00 63.56 82 ARG A C 1
ATOM 626 O O . ARG A 1 82 ? 7.533 -2.864 -25.832 1.00 63.56 82 ARG A O 1
ATOM 633 N N . ILE A 1 83 ? 6.448 -1.118 -26.756 1.00 66.62 83 ILE A N 1
ATOM 634 C CA . ILE A 1 83 ? 6.152 -0.424 -25.507 1.00 66.62 83 ILE A CA 1
ATOM 635 C C . ILE A 1 83 ? 5.232 -1.353 -24.718 1.00 66.62 83 ILE A C 1
ATOM 637 O O . ILE A 1 83 ? 4.110 -1.642 -25.135 1.00 66.62 83 ILE A O 1
ATOM 641 N N . SER A 1 84 ? 5.745 -1.882 -23.610 1.00 74.94 84 SER A N 1
ATOM 642 C CA . SER A 1 84 ? 4.967 -2.707 -22.694 1.00 74.94 84 SER A CA 1
ATOM 643 C C . SER A 1 84 ? 3.828 -1.868 -22.125 1.00 74.94 84 SER A C 1
ATOM 645 O O . SER A 1 84 ? 4.011 -0.689 -21.842 1.00 74.94 84 SER A O 1
ATOM 647 N N . TRP A 1 85 ? 2.653 -2.446 -21.884 1.00 80.81 85 TRP A N 1
ATOM 648 C CA . TRP A 1 85 ? 1.583 -1.706 -21.203 1.00 80.81 85 TRP A CA 1
ATOM 649 C C . TRP A 1 85 ? 2.020 -1.237 -19.799 1.00 80.81 85 TRP A C 1
ATOM 651 O O . TRP A 1 85 ? 1.545 -0.211 -19.320 1.00 80.81 85 TRP A O 1
ATOM 661 N N . LEU A 1 86 ? 2.988 -1.925 -19.174 1.00 77.00 86 LEU A N 1
ATOM 662 C CA . LEU A 1 86 ? 3.617 -1.511 -17.913 1.00 77.00 86 LEU A CA 1
ATOM 663 C C . LEU A 1 86 ? 4.366 -0.179 -18.046 1.00 77.00 86 LEU A C 1
ATOM 665 O O . LEU A 1 86 ? 4.372 0.612 -17.107 1.00 77.00 86 LEU A O 1
ATOM 669 N N . SER A 1 87 ? 4.935 0.122 -19.215 1.00 76.75 87 SER A N 1
ATOM 670 C CA . SER A 1 87 ? 5.593 1.402 -19.496 1.00 76.75 87 SER A CA 1
ATOM 671 C C . SER A 1 87 ? 4.657 2.599 -19.323 1.00 76.75 87 SER A C 1
ATOM 673 O O . SER A 1 87 ? 5.120 3.684 -18.977 1.00 76.75 87 SER A O 1
ATOM 675 N N . LEU A 1 88 ? 3.345 2.416 -19.513 1.00 83.94 88 LEU A N 1
ATOM 676 C CA . LEU A 1 88 ? 2.345 3.470 -19.299 1.00 83.94 88 LEU A CA 1
ATOM 677 C C . LEU A 1 88 ? 2.228 3.860 -17.820 1.00 83.94 88 LEU A C 1
ATOM 679 O O . LEU A 1 88 ? 1.856 4.985 -17.500 1.00 83.94 88 LEU A O 1
ATOM 683 N N . LEU A 1 89 ? 2.566 2.938 -16.917 1.00 84.81 89 LEU A N 1
ATOM 684 C CA . LEU A 1 89 ? 2.529 3.153 -15.475 1.00 84.81 89 LEU A CA 1
ATOM 685 C C . LEU A 1 89 ? 3.795 3.844 -14.950 1.00 84.81 89 LEU A C 1
ATOM 687 O O . LEU A 1 89 ? 3.755 4.415 -13.860 1.00 84.81 89 LEU A O 1
ATOM 691 N N . GLY A 1 90 ? 4.888 3.826 -15.720 1.00 83.88 90 GLY A N 1
ATOM 692 C CA . GLY A 1 90 ? 6.195 4.385 -15.360 1.00 83.88 90 GLY A CA 1
ATOM 693 C C . GLY A 1 90 ? 6.158 5.801 -14.773 1.00 83.88 90 GLY A C 1
ATOM 694 O O . GLY A 1 90 ? 6.652 6.004 -13.662 1.00 83.88 90 GLY A O 1
ATOM 695 N N . PRO A 1 91 ? 5.526 6.776 -15.453 1.00 87.50 91 PRO A N 1
ATOM 696 C CA . PRO A 1 91 ? 5.447 8.159 -14.973 1.00 87.50 91 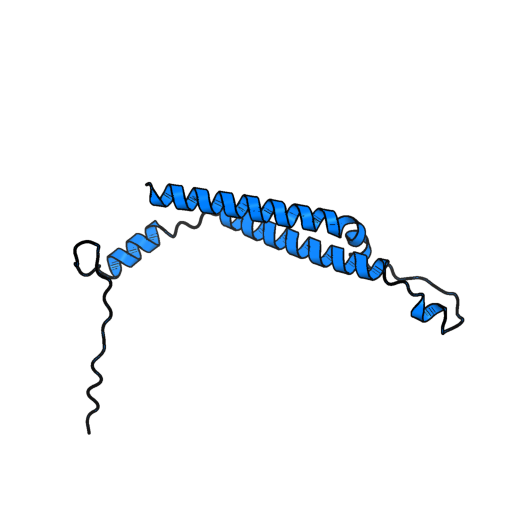PRO A CA 1
ATOM 697 C C . PRO A 1 91 ? 4.768 8.321 -13.605 1.00 87.50 91 PRO A C 1
ATOM 699 O O . PRO A 1 91 ? 4.991 9.315 -12.917 1.00 87.50 91 PRO A O 1
ATOM 702 N N . TYR A 1 92 ? 3.954 7.348 -13.189 1.00 88.69 92 TYR A N 1
ATOM 703 C CA . TYR A 1 92 ? 3.180 7.403 -11.951 1.00 88.69 92 TYR A CA 1
ATOM 704 C C . TYR A 1 92 ? 3.874 6.736 -10.758 1.00 88.69 92 TYR A C 1
ATOM 706 O O . TYR A 1 92 ? 3.313 6.741 -9.664 1.00 88.69 92 TYR A O 1
ATOM 714 N N . ALA A 1 93 ? 5.090 6.200 -10.924 1.00 87.44 93 ALA A N 1
ATOM 715 C CA . ALA A 1 93 ? 5.802 5.478 -9.863 1.00 87.44 93 ALA A CA 1
ATOM 716 C C . ALA A 1 93 ? 5.935 6.300 -8.575 1.00 87.44 93 ALA A C 1
ATOM 718 O O . ALA A 1 93 ? 5.593 5.830 -7.492 1.00 87.44 9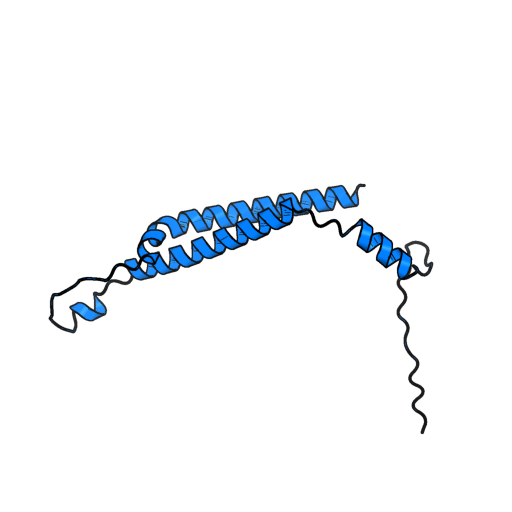3 ALA A O 1
ATOM 719 N N . ILE A 1 94 ? 6.352 7.563 -8.702 1.00 86.88 94 ILE A N 1
ATOM 720 C CA . ILE A 1 94 ? 6.510 8.469 -7.558 1.00 86.88 94 ILE A CA 1
ATOM 721 C C . ILE A 1 94 ? 5.151 8.771 -6.912 1.00 86.88 94 ILE A C 1
ATOM 723 O O . ILE A 1 94 ? 5.035 8.761 -5.688 1.00 86.88 94 ILE A O 1
ATOM 727 N N . ALA A 1 95 ? 4.109 8.998 -7.716 1.00 89.88 95 ALA A N 1
ATOM 728 C CA . ALA A 1 95 ? 2.774 9.298 -7.207 1.00 89.88 95 ALA A CA 1
ATOM 729 C C . ALA A 1 95 ? 2.197 8.117 -6.411 1.00 89.88 95 ALA A C 1
ATOM 731 O O . ALA A 1 95 ? 1.765 8.299 -5.272 1.00 89.88 95 ALA A O 1
ATOM 732 N N . PHE A 1 96 ? 2.243 6.899 -6.960 1.00 90.50 96 PHE A N 1
ATOM 733 C CA . PHE A 1 96 ? 1.768 5.707 -6.254 1.00 90.50 96 PHE A CA 1
ATOM 734 C C . PHE A 1 96 ? 2.586 5.407 -4.998 1.00 90.50 96 PHE A C 1
ATOM 736 O O . PHE A 1 96 ? 2.000 5.019 -3.990 1.00 90.50 96 PHE A O 1
ATOM 743 N N . ALA A 1 97 ? 3.901 5.643 -5.009 1.00 87.75 97 ALA A N 1
ATOM 744 C CA . ALA A 1 97 ? 4.728 5.503 -3.814 1.00 87.75 97 ALA A CA 1
ATOM 745 C C . ALA A 1 97 ? 4.292 6.466 -2.696 1.00 87.75 97 ALA A C 1
ATOM 747 O O . ALA A 1 97 ? 4.103 6.039 -1.557 1.00 87.75 97 ALA A O 1
ATOM 748 N N . ILE A 1 98 ? 4.065 7.745 -3.018 1.00 92.50 98 ILE A N 1
ATOM 749 C CA . ILE A 1 98 ? 3.588 8.743 -2.047 1.00 92.50 98 ILE A CA 1
ATOM 750 C C . ILE A 1 98 ? 2.209 8.352 -1.506 1.00 92.50 98 ILE A C 1
ATOM 752 O O . ILE A 1 98 ? 2.005 8.346 -0.290 1.00 92.50 98 ILE A O 1
ATOM 756 N N . PHE A 1 99 ? 1.272 7.981 -2.383 1.00 92.00 99 PHE A N 1
ATOM 757 C CA . PHE A 1 99 ? -0.064 7.564 -1.959 1.00 92.00 99 PHE A CA 1
ATOM 758 C C . PHE A 1 99 ? -0.033 6.305 -1.093 1.00 92.00 99 PHE A C 1
ATOM 760 O O . PHE A 1 99 ? -0.746 6.255 -0.093 1.00 92.00 99 PHE A O 1
ATOM 767 N N . ALA A 1 100 ? 0.813 5.324 -1.415 1.00 90.94 100 ALA A N 1
ATOM 768 C CA . ALA A 1 100 ? 0.986 4.129 -0.597 1.00 90.94 100 ALA A CA 1
ATOM 769 C C . ALA A 1 100 ? 1.465 4.488 0.818 1.00 90.94 100 ALA A C 1
ATOM 771 O O . ALA A 1 100 ? 0.874 4.033 1.794 1.00 90.94 100 ALA A O 1
ATOM 772 N N . VAL A 1 101 ? 2.476 5.357 0.945 1.00 91.81 101 VAL A N 1
ATOM 773 C CA . VAL A 1 101 ? 2.997 5.791 2.253 1.00 91.81 101 VAL A CA 1
ATOM 774 C C . VAL A 1 101 ? 1.927 6.522 3.065 1.00 91.81 101 VAL A C 1
ATOM 776 O O . VAL A 1 101 ? 1.694 6.179 4.225 1.00 91.81 101 VAL A O 1
ATOM 779 N N . LEU A 1 102 ? 1.242 7.497 2.461 1.00 93.31 102 LEU A N 1
ATOM 780 C CA . LEU A 1 102 ? 0.189 8.256 3.140 1.00 93.31 102 LEU A CA 1
ATOM 781 C C . LEU A 1 102 ? -0.977 7.358 3.570 1.00 93.31 102 LEU A C 1
ATOM 783 O O . LEU A 1 102 ? -1.478 7.488 4.687 1.00 93.31 102 LEU A O 1
ATOM 787 N N . SER A 1 103 ? -1.381 6.425 2.708 1.00 92.88 103 SER A N 1
ATOM 788 C CA . SER A 1 103 ? -2.485 5.505 2.980 1.00 92.88 103 SER A CA 1
ATOM 789 C C . SER A 1 103 ? -2.138 4.507 4.093 1.00 92.88 103 SER A C 1
ATOM 791 O O . SER A 1 103 ? -2.952 4.281 4.993 1.00 92.88 103 SER A O 1
ATOM 793 N N . ILE A 1 104 ? -0.905 3.984 4.114 1.00 92.62 104 ILE A N 1
ATOM 794 C CA . ILE A 1 104 ? -0.409 3.122 5.198 1.00 92.62 104 ILE A CA 1
ATOM 795 C C . ILE A 1 104 ? -0.406 3.884 6.526 1.00 92.62 104 ILE A C 1
ATOM 797 O O . ILE A 1 104 ? -0.936 3.380 7.515 1.00 92.62 104 ILE A O 1
ATOM 801 N N . LEU A 1 105 ? 0.127 5.110 6.552 1.00 94.12 105 LEU A N 1
ATOM 802 C CA . LEU A 1 105 ? 0.146 5.937 7.762 1.00 94.12 105 LEU A CA 1
ATOM 803 C C . LEU A 1 105 ? -1.270 6.222 8.279 1.00 94.12 105 LEU A C 1
ATOM 805 O O . LEU A 1 105 ? -1.544 6.018 9.461 1.00 94.12 105 LEU A O 1
ATOM 809 N N . GLY A 1 106 ? -2.193 6.625 7.401 1.00 91.00 106 GLY A N 1
ATOM 810 C CA . GLY A 1 106 ? -3.592 6.855 7.772 1.00 91.00 106 GLY A CA 1
ATOM 811 C C . GLY A 1 106 ? -4.279 5.593 8.305 1.00 91.00 106 GLY A C 1
ATOM 812 O O . GLY A 1 106 ? -5.013 5.643 9.297 1.00 91.00 106 GLY A O 1
ATOM 813 N N . THR A 1 107 ? -3.992 4.441 7.698 1.00 91.81 107 THR A N 1
ATOM 814 C CA . THR A 1 107 ? -4.524 3.146 8.143 1.00 91.81 107 THR A CA 1
ATOM 815 C C . THR A 1 107 ? -3.972 2.751 9.511 1.00 91.81 107 THR A C 1
ATOM 817 O O . THR A 1 107 ? -4.740 2.310 10.363 1.00 91.81 107 THR A O 1
ATOM 820 N N . LEU A 1 108 ? -2.678 2.971 9.765 1.00 92.50 108 LEU A N 1
ATOM 821 C CA . LEU A 1 108 ? -2.049 2.720 11.066 1.00 92.50 108 LEU A CA 1
ATOM 822 C C . LEU A 1 108 ? -2.646 3.602 12.168 1.00 92.50 108 LEU A C 1
ATOM 824 O O . LEU A 1 108 ? -2.973 3.094 13.238 1.00 92.50 108 LEU A O 1
ATOM 828 N N . ILE A 1 109 ? -2.852 4.894 11.898 1.00 92.00 109 ILE A N 1
ATOM 829 C CA . ILE A 1 109 ? -3.502 5.812 12.846 1.00 92.00 109 ILE A CA 1
ATOM 830 C C . ILE A 1 109 ? -4.928 5.339 13.148 1.00 92.00 109 ILE A C 1
ATOM 832 O O . ILE A 1 109 ? -5.314 5.249 14.312 1.00 92.00 109 ILE A O 1
ATOM 836 N N . THR A 1 110 ? -5.695 4.980 12.115 1.00 89.12 110 THR A N 1
ATOM 837 C CA . THR A 1 110 ? -7.068 4.475 12.272 1.0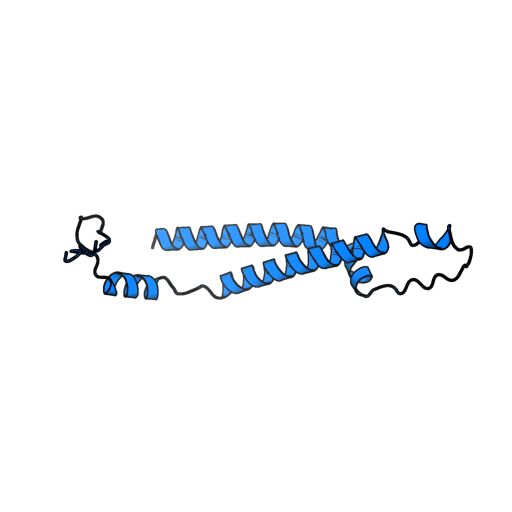0 89.12 110 THR A CA 1
ATOM 838 C C . THR A 1 110 ? -7.092 3.192 13.102 1.00 89.12 110 THR A C 1
ATOM 840 O O . THR A 1 110 ? -7.922 3.044 13.998 1.00 89.12 110 THR A O 1
ATOM 843 N N . HIS A 1 111 ? -6.151 2.282 12.849 1.00 88.06 111 HIS A N 1
ATOM 844 C CA . HIS A 1 111 ? -5.999 1.051 13.613 1.00 88.06 111 HIS A CA 1
ATOM 845 C C . HIS A 1 111 ? -5.685 1.335 15.088 1.00 88.06 111 HIS A C 1
ATOM 847 O O . HIS A 1 111 ? -6.366 0.810 15.969 1.00 88.06 111 HIS A O 1
ATOM 853 N N . ALA A 1 112 ? -4.717 2.216 15.360 1.00 88.12 112 ALA A N 1
ATOM 854 C CA . ALA A 1 112 ? -4.336 2.611 16.713 1.00 88.12 112 ALA A CA 1
ATOM 855 C C . ALA A 1 112 ? -5.492 3.286 17.469 1.00 88.12 112 ALA A C 1
ATOM 857 O O . ALA A 1 112 ? -5.730 2.974 18.632 1.00 88.12 112 ALA A O 1
ATOM 858 N N . MET A 1 113 ? -6.261 4.158 16.806 1.00 88.75 113 MET A N 1
ATOM 859 C CA . MET A 1 113 ? -7.439 4.799 17.401 1.00 88.75 113 MET A CA 1
ATOM 860 C C . MET A 1 113 ? -8.545 3.795 17.737 1.00 88.75 113 MET A C 1
ATOM 862 O O . MET A 1 113 ? -9.153 3.888 18.803 1.00 88.75 113 MET A O 1
ATOM 866 N N . ILE A 1 114 ? -8.817 2.831 16.849 1.00 85.75 114 ILE A N 1
ATOM 867 C CA . ILE A 1 114 ? -9.794 1.765 17.114 1.00 85.75 114 ILE A CA 1
ATOM 868 C C . ILE A 1 114 ? -9.339 0.924 18.308 1.00 85.75 114 ILE A C 1
ATOM 870 O O . ILE A 1 114 ? -10.158 0.602 19.168 1.00 85.75 114 ILE A O 1
ATOM 874 N N . TRP A 1 115 ? -8.051 0.591 18.370 1.00 84.00 115 TRP A N 1
ATOM 875 C CA . TRP A 1 115 ? -7.483 -0.187 19.463 1.00 84.00 115 TRP A CA 1
ATOM 876 C C . TRP A 1 115 ? -7.570 0.555 20.804 1.00 84.00 115 TRP A C 1
ATOM 878 O O . TRP A 1 115 ? -8.093 0.008 21.771 1.00 84.00 115 TRP A O 1
ATOM 888 N N . GLU A 1 116 ? -7.180 1.831 20.843 1.00 86.44 116 GLU A N 1
ATOM 889 C CA . GLU A 1 116 ? -7.291 2.671 22.042 1.00 86.44 116 GLU A CA 1
ATOM 890 C C . GLU A 1 116 ? -8.752 2.841 22.489 1.00 86.44 116 GLU A C 1
ATOM 892 O O . GLU A 1 116 ? -9.052 2.787 23.680 1.00 86.44 116 GLU A O 1
ATOM 897 N N . ARG A 1 117 ? -9.690 2.992 21.543 1.00 82.81 117 ARG A N 1
ATOM 898 C CA . ARG A 1 117 ? -11.123 3.066 21.858 1.00 82.81 117 ARG A CA 1
ATOM 899 C C . ARG A 1 117 ? -11.646 1.760 22.453 1.00 82.81 117 ARG A C 1
ATOM 901 O O . ARG A 1 117 ? -12.448 1.825 23.375 1.00 82.81 117 ARG A O 1
ATOM 908 N N . ARG A 1 118 ? -11.208 0.603 21.942 1.00 78.06 118 ARG A N 1
ATOM 909 C CA . ARG A 1 118 ? -11.564 -0.712 22.502 1.00 78.06 118 ARG A CA 1
ATOM 910 C C . ARG A 1 118 ? -10.989 -0.903 23.901 1.00 78.06 118 ARG A C 1
ATOM 912 O O . ARG A 1 118 ? -11.671 -1.452 24.743 1.00 78.06 118 ARG A O 1
ATOM 919 N N . ARG A 1 119 ? -9.773 -0.416 24.157 1.00 75.19 119 ARG A N 1
ATOM 920 C CA . ARG A 1 119 ? -9.130 -0.510 25.476 1.00 75.19 119 ARG A CA 1
ATOM 921 C C . ARG A 1 119 ? -9.839 0.313 26.560 1.00 75.19 119 ARG A C 1
ATOM 923 O O . ARG A 1 119 ? -9.697 0.013 27.738 1.00 75.19 119 ARG A O 1
ATOM 930 N N . ARG A 1 120 ? -10.538 1.383 26.172 1.00 74.94 120 ARG A N 1
ATOM 931 C CA . ARG A 1 120 ? -11.251 2.290 27.091 1.00 74.94 120 ARG A CA 1
ATOM 932 C C . ARG A 1 120 ? -12.731 1.948 27.291 1.00 74.94 120 ARG A C 1
ATOM 934 O O . ARG A 1 120 ? -13.371 2.629 28.089 1.00 74.94 120 ARG A O 1
ATOM 941 N N . ALA A 1 121 ? -13.276 1.015 26.513 1.00 64.12 121 ALA A N 1
ATOM 942 C CA . ALA A 1 121 ? -14.678 0.599 26.561 1.00 64.12 121 ALA A CA 1
ATOM 943 C C . ALA A 1 121 ? -14.824 -0.647 27.433 1.00 64.12 121 ALA A C 1
ATOM 945 O O . ALA A 1 121 ? -15.867 -0.733 28.114 1.00 64.12 121 ALA A O 1
#

Radius of gyration: 27.58 Å; chains: 1; bounding box: 43×58×78 Å

Foldseek 3Di:
DDPPPDPPDDFDADPVRHGDDVVNVVVVCVVVPPDDVVLVVLVVVLVVLVVLLVLLCVLLCLVPPDCPVVCVPPVDPDDPPVNDPSVVSPVCNVVSVVVSVVSVVVSVVVVVVVVVVVVVD

Secondary structure (DSSP, 8-state):
------------B-TTSPBPPHHHHHHHHHHH----HHHHHHHHHHHHHHHHHHHHHHHHHHHHS-THHHHHHH----------GGGGGGGGHHHHHHHHHHHHHHHHHHHHHHHHHHHT-

Sequence (121 aa):
MSENTESIQIHELDEHGARVAAAEIEEELAKSASVNPWLIALWVFNGLLVLLSILSFVGFIQNSIPSYLADELSGNLTPSPRISWLSLLGPYAIAFAIFAVLSILGTLITHAMIWERRRRA

Organism: NCBI:txid1618207